Protein AF-A0A1I7HHL9-F1 (afdb_monomer)

Sequence (94 aa):
MDTHQKDLSYFRLRLQELLNTSFPEKAHDQKFIEQRSSWATNAYEGAFSSGNTVEQCNEIANYILFEGLHFSKFDTVFQVVCNEFDTIMADEEL

InterPro domains:
  IPR015082 Protein of unknown function DUF1896 [PF08989] (4-93)
  IPR036297 PG0816-like superfamily [SSF140753] (2-88)

Solvent-accessible surface area (backbone atoms only — not comparable to full-atom values): 5199 Å² total; per-residue (Å²): 116,71,63,66,58,49,44,32,52,49,43,35,50,58,48,47,58,50,20,61,74,41,33,68,94,52,50,77,42,58,68,60,48,54,53,39,16,48,51,16,34,53,43,24,52,53,33,44,76,69,68,46,53,73,68,56,14,47,52,54,13,49,51,59,53,45,63,89,62,84,70,43,69,58,46,52,53,50,50,49,45,60,71,77,37,44,81,71,67,64,64,84,82,126

Nearest PDB structures (foldseek):
  2apl-assembly1_A  TM=9.548E-01  e=5.659E-07  Porphyromonas gingivalis W83
  3ub0-assembly2_F  TM=3.153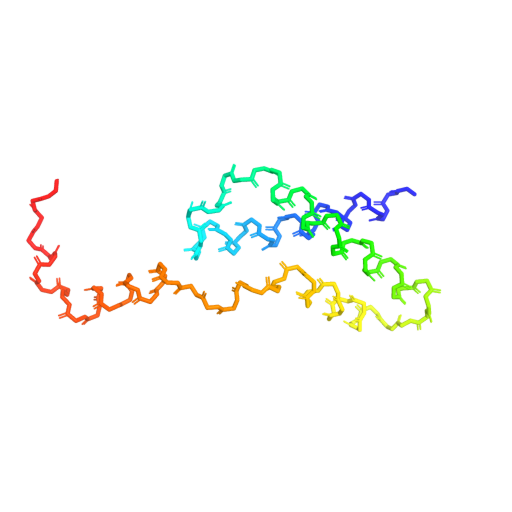E-01  e=8.907E+00  Feline infectious peritonitis virus (strain 79-1146)

Structure (mmCIF, N/CA/C/O backbone):
data_AF-A0A1I7HHL9-F1
#
_entry.id   AF-A0A1I7HHL9-F1
#
loop_
_atom_site.group_PDB
_atom_site.id
_atom_site.type_symbol
_atom_site.label_atom_id
_atom_site.label_alt_id
_atom_site.label_comp_id
_atom_site.label_asym_id
_atom_site.label_entity_id
_atom_site.label_seq_id
_atom_site.pdbx_PDB_ins_code
_atom_site.Cartn_x
_atom_site.Cartn_y
_atom_site.Cartn_z
_atom_site.occupancy
_atom_site.B_iso_or_equiv
_atom_site.auth_seq_id
_atom_site.auth_comp_id
_atom_site.auth_asym_id
_atom_site.auth_atom_id
_atom_site.pdbx_PDB_model_num
ATOM 1 N N . MET A 1 1 ? -17.768 9.010 12.018 1.00 49.78 1 MET A N 1
ATOM 2 C CA . MET A 1 1 ? -17.540 9.067 10.557 1.00 49.78 1 MET A CA 1
ATOM 3 C C . MET A 1 1 ? -16.144 9.587 10.226 1.00 49.78 1 MET A C 1
ATOM 5 O O . MET A 1 1 ? -15.551 9.077 9.290 1.00 49.78 1 MET A O 1
ATOM 9 N N . ASP A 1 2 ? -15.577 10.514 11.007 1.00 65.06 2 ASP A N 1
ATOM 10 C CA . ASP A 1 2 ? -14.272 11.131 10.707 1.00 65.06 2 ASP A CA 1
ATOM 11 C C . ASP A 1 2 ? -13.055 10.194 10.787 1.00 65.06 2 ASP A C 1
ATOM 13 O O . ASP A 1 2 ? -12.096 10.381 10.043 1.00 65.06 2 ASP A O 1
ATOM 17 N N . THR A 1 3 ? -13.072 9.188 11.667 1.00 70.69 3 THR A N 1
ATOM 18 C CA . THR A 1 3 ? -11.940 8.255 11.834 1.00 70.69 3 THR A CA 1
ATOM 19 C C . THR A 1 3 ? -11.786 7.333 10.623 1.00 70.69 3 THR A C 1
ATOM 21 O O . THR A 1 3 ? -10.715 7.297 10.036 1.00 70.69 3 THR A O 1
ATOM 24 N N . HIS A 1 4 ? -12.882 6.733 10.142 1.00 71.19 4 HIS A N 1
ATOM 25 C CA . HIS A 1 4 ? -12.888 5.881 8.943 1.00 71.19 4 HIS A CA 1
ATOM 26 C C . HIS A 1 4 ? -12.331 6.610 7.711 1.00 71.19 4 HIS A C 1
ATOM 28 O O . HIS A 1 4 ? -11.586 6.051 6.905 1.00 71.19 4 HIS A O 1
ATOM 34 N N . GLN A 1 5 ? -12.705 7.879 7.524 1.00 74.88 5 GLN A N 1
ATOM 35 C CA . GLN A 1 5 ? -12.254 8.653 6.369 1.00 74.88 5 GLN A CA 1
ATOM 36 C C . GLN A 1 5 ? -10.764 9.021 6.478 1.00 74.88 5 GLN A C 1
ATOM 38 O O . GLN A 1 5 ? -10.060 9.046 5.465 1.00 74.88 5 GLN A O 1
ATOM 43 N N . LYS A 1 6 ? -10.266 9.250 7.701 1.00 78.69 6 LYS A N 1
ATOM 44 C CA . LYS A 1 6 ? -8.836 9.444 7.979 1.00 78.69 6 LYS A CA 1
ATOM 45 C C . LYS A 1 6 ? -8.036 8.161 7.769 1.00 78.69 6 LYS A C 1
ATOM 47 O O . LYS A 1 6 ? -7.008 8.224 7.104 1.00 78.69 6 LYS A O 1
ATOM 52 N N . ASP A 1 7 ? -8.528 7.021 8.241 1.00 79.94 7 ASP A N 1
ATOM 53 C CA . ASP A 1 7 ? -7.846 5.730 8.114 1.00 79.94 7 ASP A CA 1
ATOM 54 C C . ASP A 1 7 ? -7.784 5.277 6.649 1.00 79.94 7 ASP A C 1
ATOM 56 O O . ASP A 1 7 ? -6.734 4.850 6.169 1.00 79.94 7 ASP A O 1
ATOM 60 N N . LEU A 1 8 ? -8.865 5.465 5.882 1.00 84.75 8 LEU A N 1
ATOM 61 C CA . LEU A 1 8 ? -8.856 5.245 4.430 1.00 84.75 8 LEU A CA 1
ATOM 62 C C . LEU A 1 8 ? -7.838 6.139 3.718 1.00 84.75 8 LEU A C 1
ATOM 64 O O . LEU A 1 8 ? -7.073 5.664 2.878 1.00 84.75 8 LEU A O 1
ATOM 68 N N . SER A 1 9 ? -7.803 7.426 4.069 1.00 91.69 9 SER A N 1
ATOM 69 C CA . SER A 1 9 ? -6.832 8.368 3.501 1.00 91.69 9 SER A CA 1
ATOM 70 C C . SER A 1 9 ? -5.394 7.976 3.855 1.00 91.69 9 SER A C 1
ATOM 72 O O . SER A 1 9 ? -4.511 8.053 3.003 1.00 91.69 9 SER A O 1
ATOM 74 N N . TYR A 1 10 ? -5.168 7.501 5.082 1.00 95.69 10 TYR A N 1
ATOM 75 C CA . TYR A 1 10 ? -3.872 7.042 5.568 1.00 95.69 10 TYR A CA 1
ATOM 76 C C . TYR A 1 10 ? -3.369 5.814 4.799 1.00 95.69 10 TYR A C 1
ATOM 78 O O . TYR A 1 10 ? -2.276 5.851 4.231 1.00 95.69 10 TYR A O 1
ATOM 86 N N . PHE A 1 11 ? -4.164 4.743 4.714 1.00 97.75 11 PHE A N 1
ATOM 87 C CA . PHE A 1 11 ? -3.741 3.522 4.022 1.00 97.75 11 PHE A CA 1
ATOM 88 C C . PHE A 1 11 ? -3.604 3.724 2.512 1.00 97.75 11 PHE A C 1
ATOM 90 O O . PHE A 1 11 ? -2.686 3.176 1.901 1.00 97.75 11 PHE A O 1
ATOM 97 N N . ARG A 1 12 ? -4.458 4.560 1.905 1.00 97.88 12 ARG A N 1
ATOM 98 C CA . ARG A 1 12 ? -4.305 4.964 0.502 1.00 97.88 12 ARG A CA 1
ATOM 99 C C . ARG A 1 12 ? -2.961 5.647 0.262 1.00 97.88 12 ARG A C 1
ATOM 101 O O . ARG A 1 12 ? -2.250 5.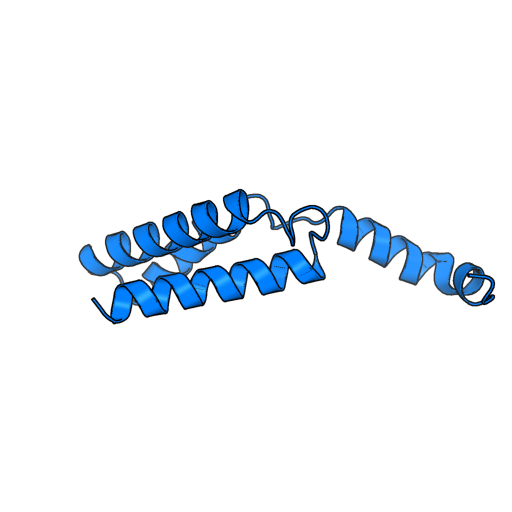244 -0.656 1.00 97.88 12 ARG A O 1
ATOM 108 N N . LEU A 1 13 ? -2.610 6.638 1.083 1.00 97.69 13 LEU A N 1
ATOM 109 C CA . LEU A 1 13 ? -1.346 7.364 0.957 1.00 97.69 13 LEU A CA 1
ATOM 110 C C . LEU A 1 13 ? -0.149 6.410 1.070 1.00 97.69 13 LEU A C 1
ATOM 112 O O . LEU A 1 13 ? 0.704 6.389 0.188 1.00 97.69 13 LEU A O 1
ATOM 116 N N . ARG A 1 14 ? -0.142 5.559 2.101 1.00 97.75 14 ARG A N 1
ATOM 117 C CA . ARG A 1 14 ? 0.923 4.573 2.353 1.00 97.75 14 ARG A CA 1
ATOM 118 C C . ARG A 1 14 ? 1.118 3.597 1.197 1.00 97.75 14 ARG A C 1
ATOM 120 O O . ARG A 1 14 ? 2.248 3.267 0.845 1.00 97.75 14 ARG A O 1
ATOM 127 N N . LEU A 1 15 ? 0.024 3.131 0.597 1.00 98.38 15 LEU A N 1
ATOM 128 C CA . LEU A 1 15 ? 0.097 2.269 -0.576 1.00 98.38 15 LEU A CA 1
ATOM 129 C C . LEU A 1 15 ? 0.669 3.023 -1.779 1.00 98.38 15 LEU A C 1
ATOM 131 O O . LEU A 1 15 ? 1.554 2.505 -2.450 1.00 98.38 15 LEU A O 1
ATOM 135 N N . GLN A 1 16 ? 0.203 4.246 -2.040 1.00 97.88 16 GLN A N 1
ATOM 136 C CA . GLN A 1 16 ? 0.691 5.049 -3.163 1.00 97.88 16 GLN A CA 1
ATOM 137 C C . GLN A 1 16 ? 2.188 5.364 -3.055 1.00 97.88 16 GLN A C 1
ATOM 139 O O . GLN A 1 16 ? 2.882 5.288 -4.064 1.00 97.88 16 GLN A O 1
ATOM 144 N N . GLU A 1 17 ? 2.703 5.649 -1.856 1.00 97.44 17 GLU A N 1
ATOM 145 C CA . GLU A 1 17 ? 4.142 5.845 -1.614 1.00 97.44 17 GLU A CA 1
ATOM 146 C C . GLU A 1 17 ? 4.969 4.631 -2.066 1.00 97.44 17 GLU A C 1
ATOM 148 O O . GLU A 1 17 ? 5.947 4.783 -2.806 1.00 97.44 17 GLU A O 1
ATOM 153 N N . LEU A 1 18 ? 4.541 3.421 -1.685 1.00 98.00 18 LEU A N 1
ATOM 154 C CA . LEU A 1 18 ? 5.205 2.186 -2.101 1.00 98.00 18 LEU A CA 1
ATOM 155 C C . LEU A 1 18 ? 5.092 1.970 -3.613 1.00 98.00 18 LEU A C 1
ATOM 157 O O . LEU A 1 18 ? 6.087 1.661 -4.264 1.00 98.00 18 LEU A O 1
ATOM 161 N N . LEU A 1 19 ? 3.897 2.122 -4.189 1.00 98.25 19 LEU A N 1
ATOM 162 C CA . LEU A 1 19 ? 3.691 1.831 -5.609 1.00 98.25 19 LEU A CA 1
ATOM 163 C C . LEU A 1 19 ? 4.448 2.808 -6.514 1.00 98.25 19 LEU A C 1
ATOM 165 O O . LEU A 1 19 ? 5.039 2.380 -7.499 1.00 98.25 19 LEU A O 1
ATOM 169 N N . ASN A 1 20 ? 4.477 4.095 -6.170 1.00 97.00 20 ASN A N 1
ATOM 170 C CA . ASN A 1 20 ? 5.201 5.103 -6.945 1.00 97.00 20 ASN A CA 1
ATOM 171 C C . ASN A 1 20 ? 6.710 4.844 -6.982 1.00 97.00 20 ASN A C 1
ATOM 173 O O . ASN A 1 20 ? 7.356 5.181 -7.970 1.00 97.00 20 ASN A O 1
ATOM 177 N N . THR A 1 21 ? 7.257 4.263 -5.914 1.00 96.50 21 THR A N 1
ATOM 178 C CA . THR A 1 21 ? 8.697 4.013 -5.793 1.00 96.50 21 THR A CA 1
ATOM 179 C C . THR A 1 21 ? 9.076 2.659 -6.380 1.00 96.50 21 THR A C 1
ATOM 181 O O . THR A 1 21 ? 10.016 2.570 -7.161 1.00 96.50 21 THR A O 1
ATOM 184 N N . SER A 1 22 ? 8.315 1.620 -6.035 1.00 97.50 22 SER A N 1
ATOM 185 C CA . SER A 1 22 ? 8.722 0.230 -6.239 1.00 97.50 22 SER A CA 1
ATOM 186 C C . SER A 1 22 ? 7.861 -0.533 -7.239 1.00 97.50 22 SER A C 1
ATOM 188 O O . SER A 1 22 ? 8.270 -1.592 -7.697 1.00 97.50 22 SER A O 1
ATOM 190 N N . PHE A 1 23 ? 6.666 -0.059 -7.592 1.00 97.94 23 PHE A N 1
ATOM 191 C CA . PHE A 1 23 ? 5.756 -0.774 -8.499 1.00 97.94 23 PHE A CA 1
ATOM 192 C C . PHE A 1 23 ? 5.133 0.193 -9.514 1.00 97.94 23 PHE A C 1
ATOM 194 O O . PHE A 1 23 ? 3.909 0.396 -9.507 1.00 97.94 23 PHE A O 1
ATOM 201 N N . PRO A 1 24 ? 5.946 0.819 -10.388 1.00 95.62 24 PRO A N 1
ATOM 202 C CA . PRO A 1 24 ? 5.463 1.816 -11.343 1.00 95.62 24 PRO A CA 1
ATOM 203 C C . PRO A 1 24 ? 4.356 1.277 -12.261 1.00 95.62 24 PRO A C 1
ATOM 205 O O . PRO A 1 24 ? 3.461 2.023 -12.657 1.00 95.62 24 PRO A O 1
ATOM 208 N N . GLU A 1 25 ? 4.337 -0.032 -12.531 1.00 95.06 25 GLU A N 1
ATOM 209 C CA . GLU A 1 25 ? 3.291 -0.707 -13.302 1.00 95.06 25 GLU A CA 1
ATOM 210 C C . GLU A 1 25 ? 1.925 -0.762 -12.591 1.00 95.06 25 GLU A C 1
ATOM 212 O O . GLU A 1 25 ? 0.909 -1.049 -13.222 1.00 95.06 25 GLU A O 1
ATOM 217 N N . LYS A 1 26 ? 1.887 -0.481 -11.282 1.00 95.44 26 LYS A N 1
ATOM 218 C CA . LYS A 1 26 ? 0.676 -0.428 -10.444 1.00 95.44 26 LYS A CA 1
ATOM 219 C C . LYS A 1 26 ? 0.378 0.963 -9.885 1.00 95.44 26 LYS A C 1
ATOM 221 O O . LYS A 1 26 ? -0.730 1.180 -9.403 1.00 95.44 26 LYS A O 1
ATOM 226 N N . ALA A 1 27 ? 1.317 1.906 -9.974 1.00 95.19 27 ALA A N 1
ATOM 227 C CA . ALA A 1 27 ? 1.220 3.252 -9.396 1.00 95.19 27 ALA A CA 1
ATOM 228 C C . ALA A 1 27 ? -0.038 4.040 -9.808 1.0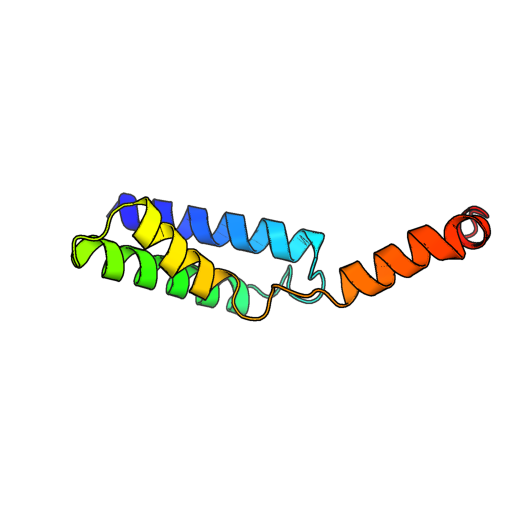0 95.19 27 ALA A C 1
ATOM 230 O O . ALA A 1 27 ? -0.550 4.852 -9.039 1.00 95.19 27 ALA A O 1
ATOM 231 N N . HIS A 1 28 ? -0.569 3.769 -11.003 1.00 94.50 28 HIS A N 1
ATOM 232 C CA . HIS A 1 28 ? -1.732 4.463 -11.564 1.00 94.50 28 HIS A CA 1
ATOM 233 C C . HIS A 1 28 ? -2.991 3.585 -11.641 1.00 94.50 28 HIS A C 1
ATOM 235 O O . HIS A 1 28 ? -4.018 4.025 -12.163 1.00 94.50 28 HIS A O 1
ATOM 241 N N . ASP A 1 29 ? -2.946 2.357 -11.116 1.00 97.94 29 ASP A N 1
ATOM 242 C CA . ASP A 1 29 ? -4.108 1.469 -11.058 1.00 97.94 29 ASP A CA 1
ATOM 243 C C . ASP A 1 29 ? -5.044 1.912 -9.923 1.00 97.94 29 ASP A C 1
ATOM 245 O O . ASP A 1 29 ? -4.988 1.421 -8.794 1.00 97.94 29 ASP A O 1
ATOM 249 N N . GLN A 1 30 ? -5.913 2.881 -10.226 1.00 97.12 30 GLN A N 1
ATOM 250 C CA . GLN A 1 30 ? -6.848 3.449 -9.249 1.00 97.12 30 GLN A CA 1
ATOM 251 C C . GLN A 1 30 ? -7.750 2.383 -8.627 1.00 97.12 30 GLN A C 1
ATOM 253 O O . GLN A 1 30 ? -8.006 2.424 -7.427 1.00 97.12 30 GLN A O 1
ATOM 258 N N . LYS A 1 31 ? -8.187 1.396 -9.418 1.00 97.75 31 LYS A N 1
ATOM 259 C CA . LYS A 1 31 ? -9.059 0.329 -8.924 1.00 97.75 31 LYS A CA 1
ATOM 260 C C . LYS A 1 31 ? -8.329 -0.527 -7.893 1.00 97.75 31 LYS A C 1
ATOM 262 O O . LYS A 1 31 ? -8.897 -0.822 -6.843 1.00 97.75 31 LYS A O 1
ATOM 267 N N . PHE A 1 32 ? -7.081 -0.901 -8.172 1.00 97.81 32 PHE A N 1
ATOM 268 C CA . PHE A 1 32 ? -6.244 -1.615 -7.213 1.00 97.81 32 PHE A CA 1
ATOM 269 C C . PHE A 1 32 ? -6.033 -0.798 -5.935 1.00 97.81 32 PHE A C 1
ATOM 271 O O . PHE A 1 32 ? -6.228 -1.322 -4.840 1.00 97.81 32 PHE A O 1
ATOM 278 N N . ILE A 1 33 ? -5.689 0.486 -6.064 1.00 98.06 33 ILE A N 1
ATOM 279 C CA . ILE A 1 33 ? -5.394 1.373 -4.931 1.00 98.06 33 ILE A CA 1
ATOM 280 C C . ILE A 1 33 ? -6.621 1.559 -4.033 1.00 98.06 33 ILE A C 1
ATOM 282 O O . ILE A 1 33 ? -6.525 1.409 -2.814 1.00 98.06 33 ILE A O 1
ATOM 286 N N . GLU A 1 34 ? -7.781 1.858 -4.613 1.00 97.06 34 GLU A N 1
ATOM 287 C CA . GLU A 1 34 ? -9.033 2.053 -3.875 1.00 97.06 34 GLU A CA 1
ATOM 288 C C . GLU A 1 34 ? -9.484 0.767 -3.183 1.00 97.06 34 GLU A C 1
ATOM 290 O O . GLU A 1 34 ? -9.808 0.779 -1.995 1.00 97.06 34 GLU A O 1
ATOM 295 N N . GLN A 1 35 ? -9.443 -0.364 -3.891 1.00 97.94 35 GLN A N 1
ATOM 296 C CA . GLN A 1 35 ? -9.845 -1.646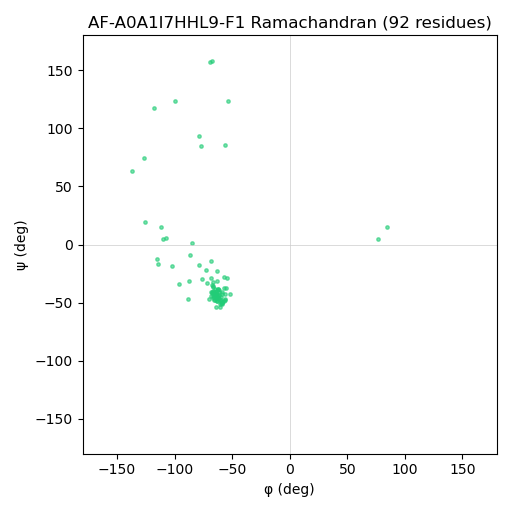 -3.323 1.00 97.94 35 GLN A CA 1
ATOM 297 C C . GLN A 1 35 ? -8.910 -2.074 -2.185 1.00 97.94 35 GLN A C 1
ATOM 299 O O . GLN A 1 35 ? -9.375 -2.437 -1.105 1.00 97.94 35 GLN A O 1
ATOM 304 N N . ARG A 1 36 ? -7.593 -1.996 -2.404 1.00 98.19 36 ARG A N 1
ATOM 305 C CA . ARG A 1 36 ? -6.581 -2.426 -1.433 1.00 98.19 36 ARG A CA 1
ATOM 306 C C . ARG A 1 36 ? -6.564 -1.531 -0.192 1.00 98.19 36 ARG A C 1
ATOM 308 O O . ARG A 1 36 ? -6.492 -2.054 0.918 1.00 98.19 36 ARG A O 1
ATOM 315 N N . SER A 1 37 ? -6.684 -0.211 -0.357 1.00 98.12 37 SER A N 1
ATOM 316 C CA . SER A 1 37 ? -6.787 0.714 0.783 1.00 98.12 37 SER A CA 1
ATOM 317 C C . SER A 1 37 ? -8.067 0.489 1.589 1.00 98.12 37 SER A C 1
ATOM 319 O O . SER A 1 37 ? -7.994 0.410 2.812 1.00 98.12 37 SER A O 1
ATOM 321 N N . SER A 1 38 ? -9.213 0.278 0.930 1.00 97.81 38 SER A N 1
ATOM 322 C CA . SER A 1 38 ? -10.469 -0.044 1.618 1.00 97.81 38 SER A CA 1
ATOM 323 C C . SER A 1 38 ? -10.389 -1.352 2.408 1.00 97.81 38 SER A C 1
ATOM 325 O O . SER A 1 38 ? -10.879 -1.412 3.534 1.00 97.81 38 SER A O 1
ATOM 327 N N . TRP A 1 39 ? -9.747 -2.391 1.868 1.00 98.31 39 TRP A N 1
ATOM 328 C CA . TRP A 1 39 ? -9.541 -3.644 2.598 1.00 98.31 39 TRP A CA 1
ATOM 329 C C . TRP A 1 39 ? -8.689 -3.461 3.853 1.00 98.31 39 TRP A C 1
ATOM 331 O O . TRP A 1 39 ? -9.048 -3.991 4.903 1.00 98.31 39 TRP A O 1
ATOM 341 N N . ALA A 1 40 ? -7.605 -2.689 3.766 1.00 98.44 40 ALA A N 1
ATOM 342 C CA . ALA A 1 40 ? -6.769 -2.383 4.922 1.00 98.44 40 ALA A CA 1
ATOM 343 C C . ALA A 1 40 ? -7.531 -1.577 5.988 1.00 98.44 40 ALA A C 1
ATOM 345 O O . ALA A 1 40 ? -7.461 -1.922 7.166 1.00 98.44 40 ALA A O 1
ATOM 346 N N . THR A 1 41 ? -8.326 -0.575 5.589 1.00 97.94 41 THR A N 1
ATOM 347 C CA . THR A 1 41 ? -9.200 0.172 6.511 1.00 97.94 41 THR A CA 1
ATOM 348 C C . THR A 1 41 ? -10.187 -0.749 7.216 1.00 97.94 41 THR A C 1
ATOM 350 O O . THR A 1 41 ? -10.266 -0.735 8.439 1.00 97.94 41 THR A O 1
ATOM 353 N N . ASN A 1 42 ? -10.887 -1.608 6.474 1.00 97.56 42 ASN A N 1
ATOM 354 C CA . ASN A 1 42 ? -11.856 -2.533 7.063 1.00 97.56 42 ASN A CA 1
ATOM 355 C C . ASN A 1 42 ? -11.186 -3.516 8.036 1.00 97.56 42 ASN A C 1
ATOM 357 O O . ASN A 1 42 ? -11.752 -3.845 9.078 1.00 97.56 42 ASN A O 1
ATOM 361 N N . ALA A 1 43 ? -9.975 -3.981 7.713 1.00 98.06 43 ALA A N 1
ATOM 362 C CA . ALA A 1 43 ? -9.199 -4.8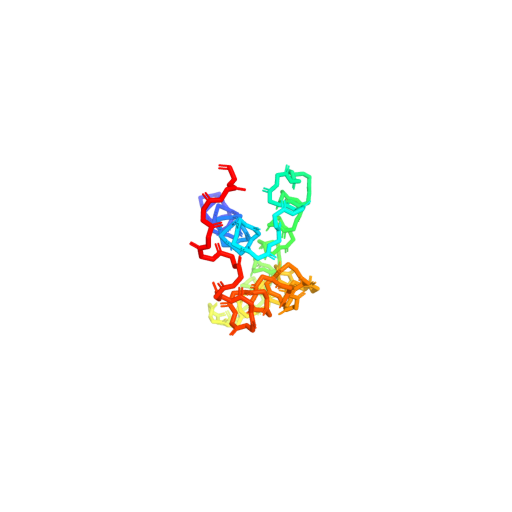54 8.588 1.00 98.06 43 ALA A CA 1
ATOM 363 C C . ALA A 1 43 ? -8.783 -4.134 9.883 1.00 98.06 43 ALA A C 1
ATOM 365 O O . ALA A 1 43 ? -8.925 -4.700 10.968 1.00 98.06 43 ALA A O 1
ATOM 366 N N . TYR A 1 44 ? -8.343 -2.876 9.777 1.00 97.88 44 TYR A N 1
ATOM 367 C CA . TYR A 1 44 ? -8.036 -2.024 10.925 1.00 97.88 44 TYR A CA 1
ATOM 368 C C . TYR A 1 44 ? -9.260 -1.837 11.827 1.00 97.88 44 TYR A C 1
ATOM 370 O O . TYR A 1 44 ? -9.193 -2.093 13.027 1.00 97.88 44 TYR A O 1
ATOM 378 N N . GLU A 1 45 ? -10.400 -1.441 11.257 1.00 96.50 45 GLU A N 1
ATOM 379 C CA . GLU A 1 45 ? -11.629 -1.191 12.015 1.00 96.50 45 GLU A CA 1
ATOM 380 C C . GLU A 1 45 ? -12.178 -2.457 12.669 1.00 96.50 45 GLU A C 1
ATOM 382 O O . GLU A 1 45 ? -12.639 -2.415 13.813 1.00 96.50 45 GLU A O 1
ATOM 387 N N . GLY A 1 46 ? -12.096 -3.596 11.977 1.00 97.38 46 GLY A N 1
ATOM 388 C CA . GLY A 1 46 ? -12.465 -4.893 12.532 1.00 97.38 46 GLY A CA 1
ATOM 389 C C . GLY A 1 46 ? -11.577 -5.284 13.715 1.00 97.38 46 GLY A C 1
ATOM 390 O O . GLY A 1 46 ? -12.086 -5.702 14.759 1.00 97.38 46 GLY A O 1
ATOM 391 N N . ALA A 1 47 ? -10.259 -5.092 13.596 1.00 97.56 47 ALA A N 1
ATOM 392 C CA . ALA A 1 47 ? -9.314 -5.342 14.682 1.00 97.56 47 ALA A CA 1
ATOM 393 C C . ALA A 1 47 ? -9.554 -4.402 15.873 1.00 97.56 47 ALA A C 1
ATOM 395 O O . ALA A 1 47 ? -9.614 -4.865 17.017 1.00 97.56 47 ALA A O 1
ATOM 396 N N . PHE A 1 48 ? -9.774 -3.113 15.609 1.00 96.25 48 PHE A N 1
ATOM 397 C CA . PHE A 1 48 ? -10.042 -2.103 16.629 1.00 96.25 48 PHE A CA 1
ATOM 398 C C . PHE A 1 48 ? -11.337 -2.406 17.387 1.00 96.25 48 PHE A C 1
ATOM 400 O O . PHE A 1 48 ? -11.355 -2.443 18.617 1.00 96.25 48 PHE A O 1
ATOM 407 N N . SER A 1 49 ? -12.406 -2.729 16.656 1.00 96.94 49 SER A N 1
ATOM 408 C CA . SER A 1 49 ? -13.699 -3.121 17.234 1.00 96.94 49 SER A CA 1
ATOM 409 C C . SER A 1 49 ? -13.614 -4.413 18.055 1.00 96.94 49 SER A C 1
ATOM 411 O O . SER A 1 49 ? -14.432 -4.629 18.946 1.00 96.94 49 SER A O 1
ATOM 413 N N . SER A 1 50 ? -12.612 -5.255 17.789 1.00 97.31 50 SER A N 1
ATOM 414 C CA . SER A 1 50 ? -12.337 -6.483 18.545 1.00 97.31 50 SER A CA 1
ATOM 415 C C . SER A 1 50 ? -11.491 -6.251 19.808 1.00 97.31 50 SER A C 1
ATOM 417 O O . SER A 1 50 ? -11.176 -7.208 20.510 1.00 97.31 50 SER A O 1
ATOM 419 N N . GLY A 1 51 ? -11.122 -5.001 20.115 1.00 97.19 51 GLY A N 1
ATOM 420 C CA . GLY A 1 51 ? -10.375 -4.632 21.322 1.00 97.19 51 GLY A CA 1
ATOM 421 C C . GLY A 1 51 ? -8.853 -4.773 21.215 1.00 97.19 51 GLY A C 1
ATOM 422 O O . GLY A 1 51 ? -8.176 -4.761 22.243 1.00 97.19 51 GLY A O 1
ATOM 423 N N . ASN A 1 52 ? -8.306 -4.909 20.002 1.00 97.81 52 ASN A N 1
ATOM 424 C CA . ASN A 1 52 ? -6.856 -4.938 19.790 1.00 97.81 52 ASN A CA 1
ATOM 425 C C . ASN A 1 52 ? -6.222 -3.564 20.055 1.00 97.81 52 ASN A C 1
ATOM 427 O O . ASN A 1 52 ? -6.877 -2.522 19.955 1.00 97.81 52 ASN A O 1
ATOM 431 N N . THR A 1 53 ? -4.922 -3.547 20.358 1.00 97.75 53 THR A N 1
ATOM 432 C CA . THR A 1 53 ? -4.176 -2.286 20.468 1.00 97.75 53 THR A CA 1
ATOM 433 C C . THR A 1 53 ? -4.053 -1.613 19.100 1.00 97.75 53 THR A C 1
ATOM 435 O O . THR A 1 53 ? -4.120 -2.268 18.060 1.00 97.75 53 THR A O 1
ATOM 438 N N . VAL A 1 54 ? -3.827 -0.296 19.078 1.00 95.44 54 VAL A N 1
ATOM 439 C CA . VAL A 1 54 ? -3.601 0.455 17.825 1.00 95.44 54 VAL A CA 1
ATOM 440 C C . VAL A 1 54 ? -2.442 -0.140 17.014 1.00 95.44 54 VAL A C 1
ATOM 442 O O . VAL A 1 54 ? -2.522 -0.219 15.792 1.00 95.44 54 VAL A O 1
ATOM 445 N N . GLU A 1 55 ? -1.385 -0.600 17.686 1.00 97.50 55 GLU A N 1
ATOM 446 C CA . GLU A 1 55 ? -0.243 -1.269 17.055 1.00 97.50 55 GLU A CA 1
ATOM 447 C C . GLU A 1 55 ? -0.670 -2.552 16.330 1.00 97.50 55 GLU A C 1
ATOM 449 O O . GLU A 1 55 ? -0.443 -2.674 15.130 1.00 97.50 55 GLU A O 1
ATOM 454 N N . GLN A 1 56 ? -1.405 -3.438 17.004 1.00 98.00 56 GLN A N 1
ATOM 455 C CA . GLN A 1 56 ? -1.926 -4.675 16.408 1.00 98.00 56 GLN A CA 1
ATOM 456 C C . GLN A 1 56 ? -2.901 -4.403 15.254 1.00 98.00 56 GLN A C 1
ATOM 458 O O . GLN A 1 56 ? -2.876 -5.094 14.237 1.00 98.00 56 GLN A O 1
ATOM 463 N N . CYS A 1 57 ? -3.749 -3.377 15.376 1.00 97.88 57 CYS A N 1
ATOM 464 C CA . CYS A 1 57 ? -4.649 -2.977 14.294 1.00 97.88 57 CYS A CA 1
ATOM 465 C C . CYS A 1 57 ? -3.857 -2.544 13.052 1.00 97.88 57 CYS A C 1
ATOM 467 O O . CYS A 1 57 ? -4.187 -2.944 11.935 1.00 97.88 57 CYS A O 1
ATOM 469 N N . ASN A 1 58 ? -2.787 -1.766 13.247 1.00 96.81 58 ASN A N 1
ATOM 470 C CA . ASN A 1 58 ? -1.897 -1.345 12.167 1.00 96.81 58 ASN A CA 1
ATOM 471 C C . ASN A 1 58 ? -1.138 -2.522 11.549 1.00 96.81 58 ASN A C 1
ATOM 473 O O . ASN A 1 58 ? -1.000 -2.566 10.331 1.00 96.81 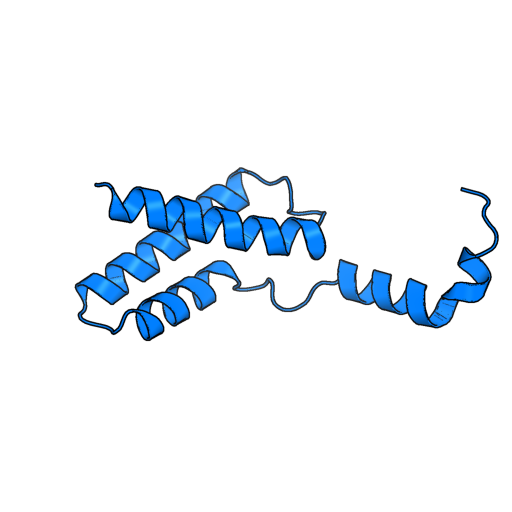58 ASN A O 1
ATOM 477 N N . GLU A 1 59 ? -0.659 -3.478 12.345 1.00 98.00 59 GLU A N 1
ATOM 478 C CA . GLU A 1 59 ? -0.000 -4.688 11.838 1.00 98.00 59 GLU A CA 1
ATOM 479 C C . GLU A 1 59 ? -0.932 -5.500 10.933 1.00 98.00 59 GLU A C 1
ATOM 481 O O . GLU A 1 59 ? -0.563 -5.837 9.806 1.00 98.00 59 GLU A O 1
ATOM 486 N N . ILE A 1 60 ? -2.166 -5.744 11.385 1.00 98.31 60 ILE A N 1
ATOM 487 C CA . ILE A 1 60 ? -3.186 -6.472 10.618 1.00 98.31 60 ILE A CA 1
ATOM 488 C C . ILE A 1 60 ? -3.521 -5.725 9.321 1.00 98.31 60 ILE A C 1
ATOM 490 O O . ILE A 1 60 ? -3.560 -6.325 8.246 1.00 98.31 60 ILE A O 1
ATOM 494 N N . ALA A 1 61 ? -3.728 -4.411 9.395 1.00 98.38 61 ALA A N 1
ATOM 495 C CA . ALA A 1 61 ? -4.029 -3.602 8.222 1.00 98.38 61 ALA A CA 1
ATOM 496 C C . ALA A 1 61 ? -2.860 -3.565 7.227 1.00 98.38 61 ALA A C 1
ATOM 498 O O . ALA A 1 61 ? -3.077 -3.723 6.027 1.00 98.38 61 ALA A O 1
ATOM 499 N N . ASN A 1 62 ? -1.621 -3.424 7.709 1.00 98.12 62 ASN A N 1
ATOM 500 C CA . ASN A 1 62 ? -0.418 -3.413 6.875 1.00 98.12 62 ASN A CA 1
ATOM 501 C C . ASN A 1 62 ? -0.165 -4.766 6.206 1.00 98.12 62 ASN A C 1
ATOM 503 O O . ASN A 1 62 ? 0.265 -4.792 5.053 1.00 98.12 62 ASN A O 1
ATOM 507 N N . TYR A 1 63 ? -0.465 -5.873 6.891 1.00 98.38 63 TYR A N 1
ATOM 508 C CA . TYR A 1 63 ? -0.412 -7.204 6.292 1.00 98.38 63 TYR A CA 1
ATOM 509 C C . TYR A 1 63 ? -1.310 -7.277 5.052 1.00 98.38 63 TYR A C 1
ATOM 511 O O . TYR A 1 63 ? -0.858 -7.689 3.988 1.00 98.38 63 TYR A O 1
ATOM 519 N N . ILE A 1 64 ? -2.549 -6.787 5.156 1.00 98.25 64 ILE A N 1
ATOM 520 C CA . ILE A 1 64 ? -3.482 -6.729 4.024 1.00 98.25 64 ILE A CA 1
ATOM 521 C C . ILE A 1 64 ? -3.033 -5.713 2.969 1.00 98.25 64 ILE A C 1
ATOM 523 O O . ILE A 1 64 ? -3.138 -5.991 1.774 1.00 98.25 64 ILE A O 1
ATOM 527 N N . LEU A 1 65 ? -2.536 -4.544 3.382 1.00 98.50 65 LEU A N 1
ATOM 528 C CA . LEU A 1 65 ? -2.153 -3.447 2.489 1.00 98.50 65 LEU A CA 1
ATOM 529 C C . LEU A 1 65 ? -0.989 -3.824 1.563 1.00 98.50 65 LEU A C 1
ATOM 531 O O . LEU A 1 65 ? -1.012 -3.469 0.385 1.00 98.50 65 LEU A O 1
ATOM 535 N N . PHE A 1 66 ? 0.004 -4.543 2.091 1.00 98.38 66 PHE A N 1
ATOM 536 C CA . PHE A 1 66 ? 1.262 -4.849 1.400 1.00 98.38 66 PHE A CA 1
ATOM 537 C C . PHE A 1 66 ? 1.397 -6.304 0.946 1.00 98.38 66 PHE A C 1
ATOM 539 O O . PHE A 1 66 ? 2.440 -6.694 0.419 1.00 98.38 66 PHE A O 1
ATOM 546 N N . GLU A 1 6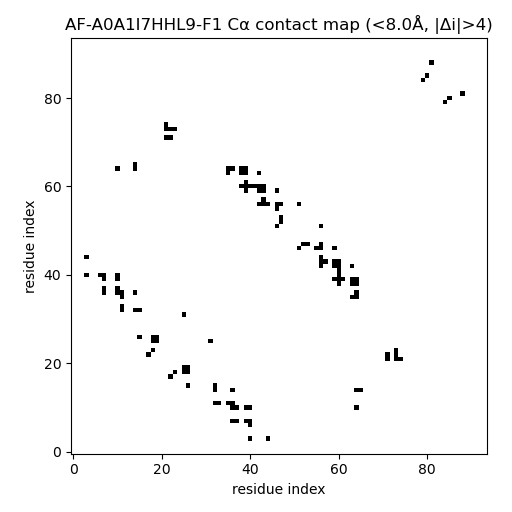7 ? 0.348 -7.109 1.101 1.00 98.06 67 GLU A N 1
ATOM 547 C CA . GLU A 1 67 ? 0.324 -8.488 0.625 1.00 98.06 67 GLU A CA 1
ATOM 548 C C . GLU A 1 67 ? 0.684 -8.565 -0.871 1.00 98.06 67 GLU A C 1
ATOM 550 O O . GLU A 1 67 ? 0.050 -7.951 -1.735 1.00 98.06 67 GLU A O 1
ATOM 555 N N . GLY A 1 68 ? 1.723 -9.348 -1.174 1.00 97.44 68 GLY A N 1
ATOM 556 C CA . GLY A 1 68 ? 2.234 -9.523 -2.535 1.00 97.44 68 GLY A CA 1
ATOM 557 C C . GLY A 1 68 ? 3.074 -8.354 -3.064 1.00 97.44 68 GLY A C 1
ATOM 558 O O . GLY A 1 68 ? 3.498 -8.406 -4.215 1.00 97.44 68 GLY A O 1
ATOM 559 N N . LEU A 1 69 ? 3.347 -7.334 -2.243 1.00 97.94 69 LEU A N 1
ATOM 560 C CA . LEU A 1 69 ? 4.142 -6.148 -2.591 1.00 97.94 69 LEU A CA 1
ATOM 561 C C . LEU A 1 69 ? 5.489 -6.082 -1.844 1.00 97.94 69 LEU A C 1
ATOM 563 O O . LEU A 1 69 ? 6.134 -5.041 -1.817 1.00 97.94 69 LEU A O 1
ATOM 567 N N . HIS A 1 70 ? 5.939 -7.184 -1.237 1.00 96.75 70 HIS A N 1
ATOM 568 C CA . HIS A 1 70 ? 7.222 -7.226 -0.517 1.00 96.75 70 HIS A CA 1
ATOM 569 C C . HIS A 1 70 ? 8.441 -7.305 -1.442 1.00 96.75 70 HIS A C 1
ATOM 571 O O . HIS A 1 70 ? 9.520 -6.853 -1.076 1.00 96.75 70 HIS A O 1
ATOM 577 N N . PHE A 1 71 ? 8.281 -7.905 -2.622 1.00 97.56 71 PHE A N 1
ATOM 578 C CA . PHE A 1 71 ? 9.353 -8.053 -3.599 1.00 97.56 71 PHE A CA 1
ATOM 579 C C . PHE A 1 71 ? 8.987 -7.321 -4.885 1.00 97.56 71 PHE A C 1
ATOM 581 O O . PHE A 1 71 ? 8.020 -7.687 -5.558 1.00 97.56 71 PHE A O 1
ATOM 588 N N . SER A 1 72 ? 9.787 -6.318 -5.239 1.00 97.88 72 SER A N 1
ATOM 589 C CA . SER A 1 72 ? 9.657 -5.603 -6.501 1.00 97.88 72 SER A CA 1
ATOM 590 C C . SER A 1 72 ? 10.666 -6.107 -7.530 1.00 97.88 72 SER A C 1
ATOM 592 O O . SER A 1 72 ? 11.884 -6.062 -7.337 1.00 97.88 72 SER A O 1
ATOM 594 N N . LYS A 1 73 ? 10.138 -6.548 -8.676 1.00 96.62 73 LYS A N 1
ATOM 595 C CA . LYS A 1 73 ? 10.957 -6.852 -9.856 1.00 96.62 73 LYS A CA 1
ATOM 596 C C . LYS A 1 73 ? 11.585 -5.585 -10.432 1.00 96.62 73 LYS A C 1
ATOM 598 O O . LYS A 1 73 ? 12.720 -5.651 -10.889 1.00 96.62 73 LYS A O 1
ATOM 603 N N . PHE A 1 74 ? 10.853 -4.469 -10.400 1.00 96.31 74 PHE A N 1
ATOM 604 C CA . PHE A 1 74 ? 11.353 -3.175 -10.848 1.00 96.31 74 PHE A CA 1
ATOM 605 C C . PHE A 1 74 ? 12.565 -2.756 -10.016 1.00 96.31 74 PHE A C 1
ATOM 607 O O . PHE A 1 74 ? 13.627 -2.570 -10.596 1.00 96.31 74 PHE A O 1
ATOM 614 N N . ASP A 1 75 ? 12.450 -2.738 -8.684 1.00 96.38 75 ASP A N 1
ATOM 615 C CA . ASP A 1 75 ? 13.564 -2.377 -7.797 1.00 96.38 75 ASP A CA 1
ATOM 616 C C . ASP A 1 75 ? 14.754 -3.303 -8.009 1.00 96.38 75 ASP A C 1
ATOM 618 O O . ASP A 1 75 ? 15.887 -2.846 -8.082 1.00 96.38 75 ASP A O 1
ATOM 622 N N . THR A 1 76 ? 14.505 -4.608 -8.152 1.00 96.88 76 THR A N 1
ATOM 623 C CA . THR A 1 76 ? 15.578 -5.583 -8.372 1.00 96.88 76 THR A CA 1
ATOM 624 C C . THR A 1 76 ? 16.353 -5.275 -9.650 1.00 96.88 76 THR A C 1
ATOM 626 O O . THR A 1 76 ? 17.578 -5.202 -9.623 1.00 96.88 76 THR A O 1
ATOM 629 N N . VAL A 1 77 ? 15.656 -5.081 -10.774 1.00 95.31 77 VAL A N 1
ATOM 630 C CA . VAL A 1 77 ? 16.308 -4.769 -12.053 1.00 95.31 77 VAL A CA 1
ATOM 631 C C . VAL A 1 77 ? 16.976 -3.400 -11.994 1.00 95.31 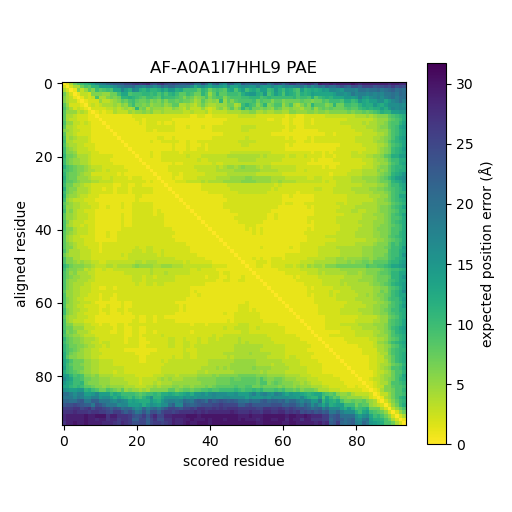77 VAL A C 1
ATOM 633 O O . VAL A 1 77 ? 18.123 -3.280 -12.410 1.00 95.31 77 VAL A O 1
ATOM 636 N N . PHE A 1 78 ? 16.297 -2.394 -11.442 1.00 92.75 78 PHE A N 1
ATOM 637 C CA . PHE A 1 78 ? 16.825 -1.043 -11.294 1.00 92.75 78 PHE A CA 1
ATOM 638 C C . PHE A 1 78 ? 18.126 -1.042 -10.487 1.00 92.75 78 PHE A C 1
ATOM 640 O O . PHE A 1 78 ? 19.127 -0.510 -10.949 1.00 92.75 78 PHE A O 1
ATOM 647 N N . GLN A 1 79 ? 18.156 -1.718 -9.338 1.00 93.69 79 GLN A N 1
ATOM 648 C CA . GLN A 1 79 ? 19.355 -1.836 -8.510 1.00 93.69 79 GLN A CA 1
ATOM 649 C C . GLN A 1 79 ? 20.483 -2.588 -9.219 1.00 93.69 79 GLN A C 1
ATOM 651 O O . GLN A 1 79 ? 21.624 -2.149 -9.156 1.00 93.69 79 GLN A O 1
ATOM 656 N N . VAL A 1 80 ? 20.197 -3.691 -9.919 1.00 94.50 80 VAL A N 1
ATOM 657 C CA . VAL A 1 80 ? 21.232 -4.414 -10.681 1.00 94.50 80 VAL A CA 1
ATOM 658 C C . VAL A 1 80 ? 21.821 -3.527 -11.776 1.00 94.50 80 VAL A C 1
ATOM 660 O O . VAL A 1 80 ? 23.036 -3.464 -11.918 1.00 94.50 80 VAL A O 1
ATOM 663 N N . VAL A 1 81 ? 20.983 -2.808 -12.526 1.00 92.06 81 VAL A N 1
ATOM 664 C CA . VAL A 1 81 ? 21.456 -1.889 -13.570 1.00 92.06 81 VAL A CA 1
ATOM 665 C C . VAL A 1 81 ? 22.284 -0.758 -12.959 1.00 92.06 81 VAL A C 1
ATOM 667 O O . VAL A 1 81 ? 23.392 -0.505 -13.416 1.00 92.06 81 VAL A O 1
ATOM 670 N N . CYS A 1 82 ? 21.788 -0.114 -11.902 1.00 89.25 82 CYS A N 1
ATOM 671 C CA . CYS A 1 82 ? 22.477 1.003 -11.264 1.00 89.25 82 CYS A CA 1
ATOM 672 C C . CYS A 1 82 ? 23.766 0.609 -10.542 1.00 89.25 82 CYS A C 1
ATOM 674 O O . CYS A 1 82 ? 24.637 1.457 -10.430 1.00 89.25 82 CYS A O 1
ATOM 676 N N . ASN A 1 83 ? 23.895 -0.618 -10.034 1.00 90.31 83 ASN A N 1
ATOM 677 C CA . ASN A 1 83 ? 25.076 -1.024 -9.266 1.00 90.31 83 ASN A CA 1
ATOM 678 C C . ASN A 1 83 ? 26.121 -1.748 -10.122 1.00 90.31 83 ASN A C 1
ATOM 680 O O . ASN A 1 83 ? 27.311 -1.606 -9.871 1.00 90.31 83 ASN A O 1
ATOM 684 N N . GLU A 1 84 ? 25.694 -2.523 -11.123 1.00 91.56 84 GLU A N 1
ATOM 685 C CA . GLU A 1 84 ? 26.601 -3.358 -11.925 1.00 91.56 84 GLU A CA 1
ATOM 686 C C . GLU A 1 84 ? 26.920 -2.749 -13.301 1.00 91.56 84 GLU A C 1
ATOM 688 O O . GLU A 1 84 ? 27.886 -3.152 -13.947 1.00 91.56 84 GLU A O 1
ATOM 693 N N . PHE A 1 85 ? 26.109 -1.793 -13.772 1.00 88.12 85 PHE A N 1
ATOM 694 C CA . PHE A 1 85 ? 26.241 -1.170 -15.097 1.00 88.12 85 PHE A CA 1
ATOM 695 C C . PHE A 1 85 ? 26.321 0.365 -15.028 1.00 88.12 85 PHE A C 1
ATOM 697 O O . PHE A 1 85 ? 26.105 1.036 -16.040 1.00 88.12 85 PHE A O 1
ATOM 704 N N . ASP A 1 86 ? 26.659 0.927 -13.864 1.00 79.88 86 ASP A N 1
ATOM 705 C CA . ASP A 1 86 ? 26.777 2.374 -13.632 1.00 79.88 86 ASP A CA 1
ATOM 706 C C . ASP A 1 86 ? 27.675 3.080 -14.660 1.00 79.88 86 ASP A C 1
ATOM 708 O O . ASP A 1 86 ? 27.318 4.121 -15.200 1.00 79.88 86 ASP A O 1
ATOM 712 N N . THR A 1 87 ? 28.807 2.469 -14.995 1.00 78.81 87 THR A N 1
ATOM 713 C CA . THR A 1 87 ? 29.809 2.993 -15.931 1.00 78.81 87 THR A CA 1
ATOM 714 C C . THR A 1 87 ? 29.381 2.939 -17.396 1.00 78.81 87 THR A C 1
ATOM 716 O O . THR A 1 87 ? 29.906 3.704 -18.198 1.00 78.81 87 THR A O 1
ATOM 719 N N . ILE A 1 88 ? 28.427 2.073 -17.755 1.00 73.69 88 ILE A N 1
ATOM 720 C CA . ILE A 1 88 ? 27.876 1.973 -19.119 1.00 73.69 88 ILE A CA 1
ATOM 721 C C . ILE A 1 88 ? 26.711 2.951 -19.297 1.00 73.69 88 ILE A C 1
ATOM 723 O O . ILE A 1 88 ? 26.496 3.464 -20.389 1.00 73.69 88 ILE A O 1
ATOM 727 N N . MET A 1 89 ? 25.972 3.220 -18.221 1.00 62.44 89 MET A N 1
ATOM 728 C CA . MET A 1 89 ? 24.842 4.154 -18.212 1.00 62.44 89 MET A CA 1
ATOM 729 C C . MET A 1 89 ? 25.265 5.611 -17.953 1.00 62.44 89 MET A C 1
ATOM 731 O O . MET A 1 89 ? 24.436 6.507 -18.072 1.00 62.44 89 MET A O 1
ATOM 735 N N . ALA A 1 90 ? 26.530 5.853 -17.584 1.00 59.09 90 ALA A N 1
ATOM 736 C CA . ALA A 1 90 ? 27.089 7.187 -17.345 1.00 59.09 90 ALA A CA 1
ATOM 737 C C . ALA A 1 90 ? 27.452 7.956 -18.629 1.00 59.09 90 ALA A C 1
ATOM 739 O O . ALA A 1 90 ? 27.601 9.176 -18.569 1.00 59.09 90 ALA A O 1
ATOM 740 N N . ASP A 1 91 ? 27.582 7.274 -19.772 1.00 53.47 91 ASP A N 1
ATOM 741 C CA . ASP A 1 91 ? 27.667 7.950 -21.067 1.00 53.47 91 ASP A CA 1
ATOM 742 C C . ASP A 1 91 ? 26.246 8.354 -21.485 1.00 53.47 91 ASP A C 1
ATOM 744 O O . ASP A 1 91 ? 25.471 7.569 -22.033 1.00 53.47 91 ASP A O 1
ATOM 748 N N . GLU A 1 92 ? 25.895 9.592 -21.134 1.00 56.72 92 GLU A N 1
ATOM 749 C CA . GLU A 1 92 ? 24.662 10.292 -21.490 1.00 56.72 92 GLU A CA 1
ATOM 750 C C . GLU A 1 92 ? 24.460 10.347 -23.020 1.00 56.72 92 GLU A C 1
ATOM 752 O O . GLU A 1 92 ? 24.781 11.333 -23.678 1.00 56.72 92 GLU A O 1
ATOM 757 N N . GLU A 1 93 ? 23.863 9.308 -23.596 1.00 48.84 93 GLU A N 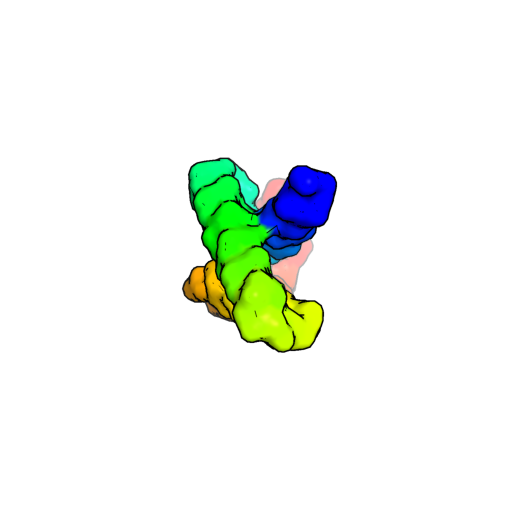1
ATOM 758 C CA . GLU A 1 93 ? 23.035 9.419 -24.803 1.00 48.84 93 GLU A CA 1
ATOM 759 C C . GLU A 1 93 ? 21.668 8.774 -24.526 1.00 48.84 93 GLU A C 1
ATOM 761 O O . GLU A 1 93 ? 21.352 7.672 -24.980 1.00 48.84 93 GLU A O 1
ATOM 766 N N . LEU A 1 94 ? 20.849 9.481 -23.741 1.00 49.25 94 LEU A N 1
ATOM 767 C CA . LEU A 1 94 ? 19.388 9.361 -23.753 1.00 49.25 94 LEU A CA 1
ATOM 768 C C . LEU A 1 94 ? 18.778 10.665 -24.268 1.00 49.25 94 LEU A C 1
ATOM 770 O O . LEU A 1 94 ? 19.142 11.735 -23.731 1.00 49.25 94 LEU A O 1
#

Foldseek 3Di:
DVVLVVQLVVLLVVLLVLCVVFPVVCNPVPVCSNVQSNQLSVQLVVCVVVVHDNVVSNVRSVCSNCPVVPDGPRVVVVCCCCPVVVVVPVPDDD

Mean predicted aligned error: 5.42 Å

Organism: NCBI:txid1224947

Radius of gyration: 17.5 Å; Cα contacts (8 Å, |Δi|>4): 68; chains: 1; bounding box: 47×21×46 Å

Secondary structure (DSSP, 8-state):
-HHHHHHHHHHHHHHHHHHHHH-TTTTT-HHHHHHHHHHHHHHHHHHHHTT--HHHHHHHHHHHHHTT-SS-HHHHHHHHHHHHSHHHHSS---

pLDDT: mean 91.3, std 12.68, range [48.84, 98.5]